Protein AF-A0A7X7SCY2-F1 (afdb_monomer_lite)

Foldseek 3Di:
DLDPQDDPPDGPDDVVSVVVCCCQVPPQVKDKDKDADPPPGIDIDIGGDPDDDDPPPPD

pLDDT: mean 87.64, std 11.54, range [45.62, 97.81]

Secondary structure (DSSP, 8-state):
---TT--SS-TT--HHHHHHHIIIIIIS--EEEEEEETTTEEEEEEE--SS-PPPP---

Structure (mmCIF, N/CA/C/O backbone):
data_AF-A0A7X7SCY2-F1
#
_entry.id   AF-A0A7X7SCY2-F1
#
loop_
_atom_site.group_PDB
_atom_site.id
_atom_site.type_symbol
_atom_site.label_atom_id
_atom_site.label_alt_id
_atom_site.label_comp_id
_atom_site.label_asym_id
_atom_site.label_entity_id
_atom_site.label_seq_id
_atom_site.pdbx_PDB_ins_code
_atom_site.Cartn_x
_atom_site.Cartn_y
_atom_site.Cartn_z
_atom_site.occupancy
_atom_site.B_iso_or_equiv
_atom_site.auth_seq_id
_atom_site.auth_comp_id
_atom_site.auth_asym_id
_atom_site.auth_atom_id
_atom_site.pdbx_PDB_model_num
ATOM 1 N N . MET A 1 1 ? -5.963 5.898 5.572 1.00 78.12 1 MET A N 1
ATOM 2 C CA . MET A 1 1 ? -5.223 4.612 5.451 1.00 78.12 1 MET A CA 1
ATOM 3 C C . MET A 1 1 ? -4.431 4.600 4.137 1.00 78.12 1 MET A C 1
ATOM 5 O O . MET A 1 1 ? -4.871 5.259 3.208 1.00 78.12 1 MET A O 1
ATOM 9 N N . PHE A 1 2 ? -3.255 3.958 4.064 1.00 83.62 2 PHE A N 1
ATOM 10 C CA . PHE A 1 2 ? -2.228 4.143 3.004 1.00 83.62 2 PHE A CA 1
ATOM 11 C C . PHE A 1 2 ? -1.592 5.544 2.918 1.00 83.62 2 PHE A C 1
ATOM 13 O O . PHE A 1 2 ? -1.068 5.947 1.881 1.00 83.62 2 PHE A O 1
ATOM 20 N N . GLN A 1 3 ? -1.630 6.298 4.011 1.00 82.06 3 GLN A N 1
ATOM 21 C CA . GLN A 1 3 ? -1.000 7.612 4.105 1.00 82.06 3 GLN A CA 1
ATOM 22 C C . GLN A 1 3 ? 0.355 7.471 4.790 1.00 82.06 3 GLN A C 1
ATOM 24 O O . GLN A 1 3 ? 0.492 6.702 5.743 1.00 82.06 3 GLN A O 1
ATOM 29 N N . ARG A 1 4 ? 1.356 8.208 4.301 1.00 83.50 4 ARG A N 1
ATOM 30 C CA . ARG A 1 4 ? 2.687 8.232 4.910 1.00 83.50 4 ARG A CA 1
ATOM 31 C C . ARG A 1 4 ? 2.578 8.723 6.354 1.00 83.50 4 ARG A C 1
ATOM 33 O O . ARG A 1 4 ? 1.902 9.714 6.608 1.00 83.50 4 ARG A O 1
ATOM 40 N N . SER A 1 5 ? 3.251 8.029 7.269 1.00 81.31 5 SER A N 1
ATOM 41 C CA . SER A 1 5 ? 3.302 8.366 8.700 1.00 81.31 5 SER A CA 1
ATOM 42 C C . SER A 1 5 ? 1.941 8.365 9.416 1.00 81.31 5 SER A C 1
ATOM 44 O O . SER A 1 5 ? 1.810 8.958 10.481 1.00 81.31 5 SER A O 1
ATOM 46 N N . PHE A 1 6 ? 0.925 7.684 8.870 1.00 82.75 6 PHE A N 1
ATOM 47 C CA . PHE A 1 6 ? -0.368 7.526 9.540 1.00 82.75 6 PHE A CA 1
ATOM 48 C C . PHE A 1 6 ? -0.416 6.225 10.348 1.00 82.75 6 PHE A C 1
ATOM 50 O O . PHE A 1 6 ? -0.284 5.131 9.794 1.00 82.75 6 PHE A O 1
ATOM 57 N N . SER A 1 7 ? -0.639 6.330 11.657 1.00 80.94 7 SER A N 1
ATOM 58 C CA . SER A 1 7 ? -0.701 5.191 12.575 1.00 80.94 7 SER A CA 1
ATOM 59 C C . SER A 1 7 ? -1.575 5.518 13.780 1.00 80.94 7 SER A C 1
ATOM 61 O O . SER A 1 7 ? -1.448 6.589 14.361 1.00 80.94 7 SER A O 1
ATOM 63 N N . THR A 1 8 ? -2.400 4.567 14.215 1.00 82.94 8 THR A N 1
ATOM 64 C CA . THR A 1 8 ? -3.111 4.643 15.505 1.00 82.94 8 THR A CA 1
ATOM 65 C C . THR A 1 8 ? -2.249 4.174 16.680 1.00 82.94 8 THR A C 1
ATOM 67 O O . THR A 1 8 ? -2.660 4.271 17.829 1.00 82.94 8 THR A O 1
ATOM 70 N N . LYS A 1 9 ? -1.041 3.661 16.411 1.00 81.69 9 LYS A N 1
ATOM 71 C CA . LYS A 1 9 ? -0.133 3.083 17.413 1.00 81.69 9 LYS A CA 1
ATOM 72 C C . LYS A 1 9 ? 0.990 4.040 17.846 1.00 81.69 9 LYS A C 1
ATOM 74 O O . LYS A 1 9 ? 2.011 3.564 18.324 1.00 81.69 9 LYS A O 1
ATOM 79 N N . GLY A 1 10 ? 0.848 5.351 17.655 1.00 76.62 10 GLY A N 1
ATOM 80 C CA . GLY A 1 10 ? 1.846 6.353 18.066 1.00 76.62 10 GLY A CA 1
ATOM 81 C C . GLY A 1 10 ? 2.952 6.640 17.041 1.00 76.62 10 GLY A C 1
ATOM 82 O O . GLY A 1 10 ? 2.938 6.106 15.925 1.00 76.62 10 GLY A O 1
ATOM 83 N N . GLU A 1 11 ? 3.880 7.517 17.433 1.00 77.31 11 GLU A N 1
ATOM 84 C CA . GLU A 1 11 ? 4.951 8.077 16.595 1.00 77.31 11 GLU A CA 1
ATOM 85 C C . GLU A 1 11 ? 5.950 7.029 16.073 1.00 77.31 11 GLU A C 1
ATOM 87 O O . GLU A 1 11 ? 6.084 5.928 16.609 1.00 77.31 11 GLU A O 1
ATOM 92 N N . GLY A 1 12 ? 6.635 7.357 14.971 1.00 76.50 12 GLY A N 1
ATOM 93 C CA . GLY A 1 12 ? 7.613 6.468 14.323 1.00 76.50 12 GLY A CA 1
ATOM 94 C C . GLY A 1 12 ? 7.004 5.272 13.575 1.00 76.50 12 GLY A C 1
ATOM 95 O O . GLY A 1 12 ? 7.729 4.388 13.120 1.00 76.50 12 GLY A O 1
ATOM 96 N N . ARG A 1 13 ? 5.674 5.219 13.431 1.00 80.75 13 ARG A N 1
ATOM 97 C CA . ARG A 1 13 ? 4.934 4.140 12.753 1.00 80.75 13 ARG A CA 1
ATOM 98 C C . ARG A 1 13 ? 4.155 4.670 11.543 1.00 80.75 13 ARG A C 1
ATOM 100 O O . ARG A 1 13 ? 4.221 5.843 11.199 1.00 80.75 13 ARG A O 1
ATOM 107 N N . GLY A 1 14 ? 3.423 3.788 10.860 1.00 81.00 14 GLY A N 1
ATOM 108 C CA . GLY A 1 14 ? 2.582 4.175 9.716 1.00 81.00 14 GLY A CA 1
ATOM 109 C C . GLY A 1 14 ? 3.278 4.130 8.358 1.00 81.00 14 GLY A C 1
ATOM 110 O O . GLY A 1 14 ? 2.734 4.598 7.362 1.00 81.00 14 GLY A O 1
ATOM 111 N N . LEU A 1 15 ? 4.477 3.544 8.298 1.00 87.50 15 LEU A N 1
ATOM 112 C CA . LEU A 1 15 ? 5.167 3.291 7.035 1.00 87.50 15 LEU A CA 1
ATOM 113 C C . LEU A 1 15 ? 4.680 2.012 6.357 1.00 87.50 15 LEU A C 1
ATOM 115 O O . LEU A 1 15 ? 4.624 1.982 5.140 1.00 87.50 15 LEU A O 1
ATOM 119 N N . GLY A 1 16 ? 4.272 0.986 7.113 1.00 88.69 16 GLY A N 1
ATOM 120 C CA . GLY A 1 16 ? 3.961 -0.336 6.554 1.00 88.69 16 GLY A CA 1
ATOM 121 C C . GLY A 1 16 ? 2.940 -0.294 5.416 1.00 88.69 16 GLY A C 1
ATOM 122 O O . GLY A 1 16 ? 3.232 -0.713 4.301 1.00 88.69 16 GLY A O 1
ATOM 123 N N . THR A 1 17 ? 1.756 0.274 5.653 1.00 91.25 17 THR A N 1
ATOM 124 C CA . THR A 1 17 ? 0.710 0.306 4.618 1.00 91.25 17 THR A CA 1
ATOM 125 C C . THR A 1 17 ? 0.977 1.364 3.552 1.00 91.25 17 THR A C 1
ATOM 127 O O . THR A 1 17 ? 0.651 1.151 2.387 1.00 91.25 17 THR A O 1
ATOM 130 N N . TYR A 1 18 ? 1.664 2.454 3.897 1.00 91.75 18 TYR A N 1
ATOM 131 C CA . TYR A 1 18 ? 2.182 3.381 2.895 1.00 91.75 18 TYR A CA 1
ATOM 132 C C . TYR A 1 18 ? 3.154 2.691 1.925 1.00 91.75 18 TYR A C 1
ATOM 134 O O . TYR A 1 18 ? 3.020 2.862 0.716 1.00 91.75 18 TYR A O 1
ATOM 142 N N . SER A 1 19 ? 4.070 1.858 2.426 1.00 93.31 19 SER A N 1
ATOM 143 C CA . SER A 1 19 ? 5.001 1.078 1.609 1.00 93.31 19 SER A CA 1
ATOM 144 C C . SER A 1 19 ? 4.265 0.120 0.674 1.00 93.31 19 SER A C 1
ATOM 146 O O . SER A 1 19 ? 4.633 0.035 -0.493 1.00 93.31 19 SER A O 1
ATOM 148 N N . ILE A 1 20 ? 3.181 -0.528 1.128 1.00 94.88 20 ILE A N 1
ATOM 149 C CA . ILE A 1 20 ? 2.334 -1.359 0.251 1.00 94.88 20 ILE A CA 1
ATOM 150 C C . ILE A 1 20 ? 1.831 -0.534 -0.938 1.00 94.88 20 ILE A C 1
ATOM 152 O O . ILE A 1 20 ? 1.983 -0.971 -2.077 1.00 94.88 20 ILE A O 1
ATOM 156 N N . LYS A 1 21 ? 1.281 0.664 -0.696 1.00 94.56 21 LYS A N 1
ATOM 157 C CA . LYS A 1 21 ? 0.791 1.546 -1.765 1.00 94.56 21 LYS A CA 1
ATOM 158 C C . LYS A 1 21 ? 1.917 2.023 -2.682 1.00 94.56 21 LYS A C 1
ATOM 160 O O . LYS A 1 21 ? 1.787 1.932 -3.898 1.00 94.56 21 LYS A O 1
ATOM 165 N N . LEU A 1 22 ? 3.028 2.482 -2.104 1.00 94.88 22 LEU A N 1
ATOM 166 C CA . LEU A 1 22 ? 4.196 2.963 -2.839 1.00 94.88 22 LEU A CA 1
ATOM 167 C C . LEU A 1 22 ? 4.729 1.889 -3.793 1.00 94.88 22 LEU A C 1
ATOM 169 O O . LEU A 1 22 ? 4.799 2.127 -4.995 1.00 94.88 22 LEU A O 1
ATOM 173 N N . TYR A 1 23 ? 5.074 0.708 -3.279 1.00 95.69 23 TYR A N 1
ATOM 174 C CA . TYR A 1 23 ? 5.628 -0.364 -4.105 1.00 95.69 23 TYR A CA 1
ATOM 175 C C . TYR A 1 23 ? 4.614 -0.881 -5.113 1.00 95.69 23 TYR A C 1
ATOM 177 O O . TYR A 1 23 ? 4.950 -1.031 -6.287 1.00 95.69 23 TYR A O 1
ATOM 185 N N . THR A 1 24 ? 3.369 -1.083 -4.681 1.00 96.62 24 THR A N 1
ATOM 186 C CA . THR A 1 24 ? 2.336 -1.639 -5.552 1.00 96.62 24 THR A CA 1
ATOM 187 C C . THR A 1 24 ? 2.023 -0.719 -6.719 1.00 96.62 24 THR A C 1
ATOM 189 O O . THR A 1 24 ? 2.124 -1.150 -7.861 1.00 96.62 24 THR A O 1
ATOM 192 N N . GLU A 1 25 ? 1.698 0.545 -6.462 1.00 95.62 25 GLU A N 1
ATOM 193 C CA . GLU A 1 25 ? 1.204 1.439 -7.512 1.00 95.62 25 GLU A CA 1
ATOM 194 C C . GLU A 1 25 ? 2.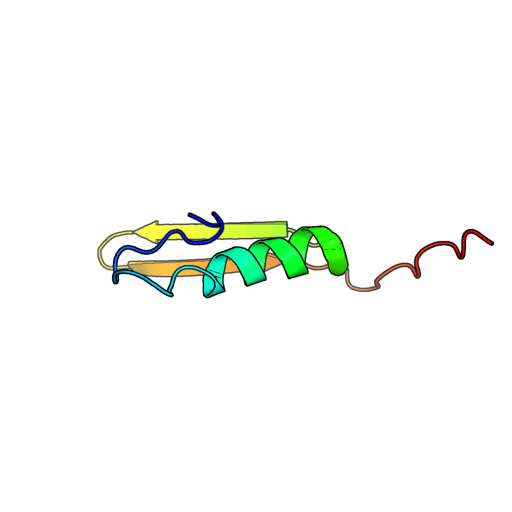339 2.085 -8.319 1.00 95.62 25 GLU A C 1
ATOM 196 O O . GLU A 1 25 ? 2.241 2.208 -9.539 1.00 95.62 25 GLU A O 1
ATOM 201 N N . ARG A 1 26 ? 3.437 2.509 -7.673 1.00 94.25 26 ARG A N 1
ATOM 202 C CA . ARG A 1 26 ? 4.492 3.273 -8.370 1.00 94.25 26 ARG A CA 1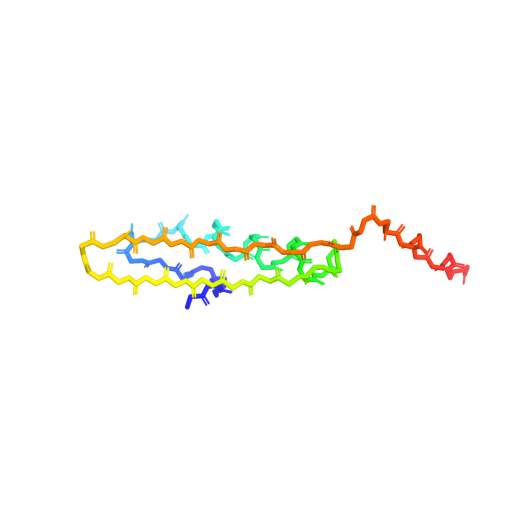
ATOM 203 C C . ARG A 1 26 ? 5.464 2.373 -9.120 1.00 94.25 26 ARG A C 1
ATOM 205 O O . ARG A 1 26 ? 5.794 2.668 -10.274 1.00 94.25 26 ARG A O 1
ATOM 212 N N . TYR A 1 27 ? 5.912 1.301 -8.471 1.00 93.81 27 TYR A N 1
ATOM 213 C CA . TYR A 1 27 ? 6.994 0.457 -8.978 1.00 93.81 27 TYR A CA 1
ATOM 214 C C . TYR A 1 27 ? 6.468 -0.777 -9.706 1.00 93.81 27 TYR A C 1
ATOM 216 O O . TYR A 1 27 ? 6.875 -1.032 -10.833 1.00 93.81 27 TYR A O 1
ATOM 224 N N . LEU A 1 28 ? 5.523 -1.495 -9.101 1.00 95.31 28 LEU A N 1
ATOM 225 C CA . LEU A 1 28 ? 5.033 -2.779 -9.610 1.00 95.31 28 LEU A CA 1
ATOM 226 C C . LEU A 1 28 ? 3.791 -2.659 -10.504 1.00 95.31 28 LEU A C 1
ATOM 228 O O . LEU A 1 28 ? 3.204 -3.674 -10.865 1.00 95.31 28 LEU A O 1
ATOM 232 N N . LYS A 1 29 ? 3.364 -1.432 -10.836 1.00 95.38 29 LYS A N 1
ATOM 233 C CA . LYS A 1 29 ? 2.215 -1.140 -11.721 1.00 95.38 29 LYS A CA 1
ATOM 234 C C . LYS A 1 29 ? 0.932 -1.895 -11.343 1.00 95.38 29 LYS A C 1
ATOM 236 O O . LYS A 1 29 ? 0.083 -2.176 -12.183 1.00 95.38 29 LYS A O 1
ATOM 241 N N . GLY A 1 30 ? 0.808 -2.242 -10.070 1.00 96.12 30 GLY A N 1
ATOM 242 C CA . GLY A 1 30 ? -0.322 -2.952 -9.512 1.00 96.12 30 GLY A CA 1
ATOM 243 C C . GLY A 1 30 ? -1.360 -2.013 -8.915 1.00 96.12 30 GLY A C 1
ATOM 244 O O . GLY A 1 30 ? -1.231 -0.789 -8.927 1.00 96.12 30 GLY A O 1
ATOM 245 N N . THR A 1 31 ? -2.388 -2.613 -8.327 1.00 97.81 31 THR A N 1
ATOM 246 C CA . THR A 1 31 ? -3.411 -1.907 -7.548 1.00 97.81 31 THR A CA 1
ATOM 247 C C . THR A 1 31 ? -3.507 -2.501 -6.154 1.00 97.81 31 THR A C 1
ATOM 249 O O . THR A 1 31 ? -3.354 -3.712 -5.978 1.00 97.81 31 THR A O 1
ATOM 252 N N . VAL A 1 32 ? -3.776 -1.653 -5.164 1.00 97.31 32 VAL A N 1
ATOM 253 C CA . VAL A 1 32 ? -4.011 -2.065 -3.779 1.00 97.31 32 VAL A CA 1
ATOM 254 C C . VAL A 1 32 ? -5.407 -1.639 -3.332 1.00 97.31 32 VAL A C 1
ATOM 256 O O . VAL A 1 32 ? -5.863 -0.536 -3.626 1.00 97.31 32 VAL A O 1
ATOM 259 N N . SER A 1 33 ? -6.089 -2.509 -2.594 1.00 96.56 33 SER A N 1
ATOM 260 C CA . SER A 1 33 ? -7.328 -2.192 -1.885 1.00 96.56 33 SER A CA 1
ATOM 261 C C . SER A 1 33 ? -7.341 -2.846 -0.505 1.00 96.56 33 SER A C 1
ATOM 263 O O . SER A 1 33 ? -6.527 -3.721 -0.197 1.00 96.56 33 SER A O 1
ATOM 265 N N . PHE A 1 34 ? -8.252 -2.406 0.359 1.00 95.81 34 PHE A N 1
ATOM 266 C CA . PHE A 1 34 ? -8.477 -3.045 1.650 1.00 95.81 34 PHE A CA 1
ATOM 267 C C . PHE A 1 34 ? -9.964 -3.052 1.995 1.00 95.81 34 PHE A C 1
ATOM 269 O O . PHE A 1 34 ? -10.715 -2.185 1.549 1.00 95.81 34 PHE A O 1
ATOM 276 N N . SER A 1 35 ? -10.367 -4.029 2.797 1.00 95.38 35 SER A N 1
ATOM 277 C CA . SER A 1 35 ? -11.672 -4.089 3.450 1.00 95.38 35 SER A CA 1
ATOM 278 C C . SER A 1 35 ? -11.459 -4.452 4.914 1.00 95.38 35 SER A C 1
ATOM 280 O O . SER A 1 35 ? -10.576 -5.250 5.232 1.00 95.38 35 SER A O 1
ATOM 282 N N . SER A 1 36 ? -12.246 -3.868 5.809 1.00 94.44 36 SER A N 1
ATOM 283 C CA . SER A 1 36 ? -12.246 -4.241 7.219 1.00 94.44 36 SER A CA 1
ATOM 284 C C . SER A 1 36 ? -13.675 -4.232 7.722 1.00 94.44 36 SER A C 1
ATOM 286 O O . SER A 1 36 ? -14.371 -3.237 7.524 1.00 94.44 36 SER A O 1
ATOM 288 N N . ALA A 1 37 ? -14.082 -5.315 8.367 1.00 96.00 37 ALA A N 1
ATOM 289 C CA . ALA A 1 37 ? -15.386 -5.440 9.000 1.00 96.00 37 ALA A CA 1
ATOM 290 C C . ALA A 1 37 ? -15.213 -6.069 10.386 1.00 96.00 37 ALA A C 1
ATOM 292 O O . ALA A 1 37 ? -14.316 -6.887 10.614 1.00 96.00 37 ALA A O 1
ATOM 293 N N . GLU A 1 38 ? -16.036 -5.634 11.334 1.00 95.88 38 GLU A N 1
ATOM 294 C CA . GLU A 1 38 ? -16.063 -6.214 12.673 1.00 95.88 38 GLU A CA 1
ATOM 295 C C . GLU A 1 38 ? -16.456 -7.697 12.588 1.00 95.88 38 GLU A C 1
ATOM 297 O O . GLU A 1 38 ? -17.301 -8.072 11.783 1.00 95.88 38 GLU A O 1
ATOM 302 N N . GLY A 1 39 ? -15.787 -8.561 13.354 1.00 96.19 39 GLY A N 1
ATOM 303 C CA . GLY A 1 39 ? -15.980 -10.017 13.283 1.00 96.19 39 GLY A CA 1
ATOM 304 C C . GLY A 1 39 ? -15.296 -10.720 12.099 1.00 96.19 39 GLY A C 1
ATOM 305 O O . GLY A 1 39 ? -15.020 -11.911 12.197 1.00 96.19 39 GLY A O 1
ATOM 306 N N . GLU A 1 40 ? -14.940 -10.003 11.028 1.00 94.81 40 GLU A N 1
ATOM 307 C CA . GLU A 1 40 ? -14.262 -10.564 9.840 1.00 94.81 40 GLU A CA 1
ATOM 308 C C . GLU A 1 40 ? -12.767 -10.207 9.765 1.00 94.81 40 GLU A C 1
ATOM 310 O O . GLU A 1 40 ? -11.990 -10.836 9.043 1.00 94.81 40 GLU A O 1
ATOM 315 N N . GLY A 1 41 ? -12.347 -9.188 10.518 1.00 95.81 41 GLY A N 1
ATOM 316 C CA . GLY A 1 41 ? -10.973 -8.701 10.536 1.00 95.81 41 GLY A CA 1
ATOM 317 C C . GLY A 1 41 ? -10.663 -7.750 9.378 1.00 95.81 41 GLY A C 1
ATOM 318 O O . GLY A 1 41 ? -11.539 -7.073 8.838 1.00 95.81 41 GLY A O 1
ATOM 319 N N . THR A 1 42 ? -9.380 -7.650 9.024 1.00 95.12 42 THR A N 1
ATOM 320 C CA . THR A 1 42 ? -8.895 -6.744 7.973 1.00 95.12 42 THR A CA 1
ATOM 321 C C . THR A 1 42 ? -8.219 -7.532 6.860 1.00 95.12 42 THR A C 1
ATOM 323 O O . THR A 1 42 ? -7.273 -8.278 7.105 1.00 95.12 42 THR A O 1
ATOM 326 N N . VAL A 1 43 ? -8.653 -7.304 5.620 1.00 96.44 43 VAL A N 1
ATOM 327 C CA . VAL A 1 43 ? -8.085 -7.927 4.421 1.00 96.44 43 VAL A CA 1
ATOM 328 C C . VAL A 1 43 ? -7.488 -6.858 3.516 1.00 96.44 43 VAL A C 1
ATOM 330 O O . VAL A 1 43 ? -8.178 -5.943 3.065 1.00 96.44 43 VAL A O 1
ATOM 333 N N . PHE A 1 44 ? -6.207 -7.016 3.197 1.00 95.75 44 PHE A N 1
ATOM 334 C CA . PHE A 1 44 ? -5.509 -6.240 2.175 1.00 95.75 44 PHE A CA 1
ATOM 335 C C . PHE A 1 44 ? -5.414 -7.072 0.899 1.00 95.75 44 PHE A C 1
ATOM 337 O O . PHE A 1 44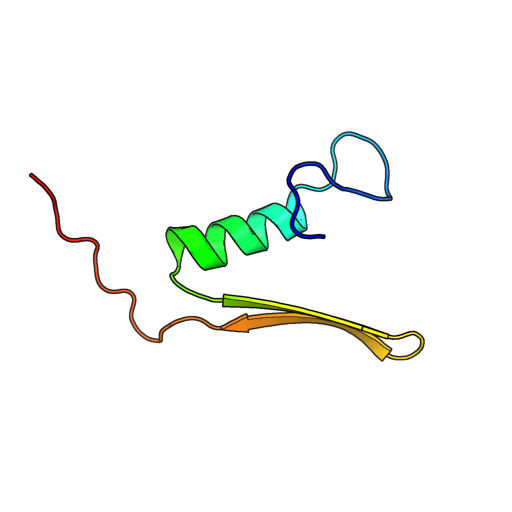 ? -5.066 -8.250 0.952 1.00 95.75 44 PHE A O 1
ATOM 344 N N . ARG A 1 45 ? -5.721 -6.470 -0.250 1.00 97.69 45 ARG A N 1
ATOM 345 C CA . ARG A 1 45 ? -5.639 -7.126 -1.557 1.00 97.69 45 ARG A CA 1
ATOM 346 C C . ARG A 1 45 ? -4.708 -6.335 -2.452 1.00 97.69 45 ARG A C 1
ATOM 348 O O . ARG A 1 45 ? -4.830 -5.117 -2.563 1.00 97.69 45 ARG A O 1
ATOM 355 N N . VAL A 1 46 ? -3.803 -7.046 -3.105 1.00 97.19 46 VAL A N 1
ATOM 356 C CA . VAL A 1 46 ? -2.902 -6.501 -4.115 1.00 97.19 46 VAL A CA 1
ATOM 357 C C . VAL A 1 46 ? -3.098 -7.276 -5.407 1.00 97.19 46 VAL A C 1
ATOM 359 O O . VAL A 1 46 ? -3.297 -8.490 -5.386 1.00 97.19 46 VAL A O 1
ATOM 362 N N . ARG A 1 47 ? -3.090 -6.568 -6.532 1.00 97.81 47 ARG A N 1
ATOM 363 C CA . ARG A 1 47 ? -3.140 -7.167 -7.868 1.00 97.81 47 ARG A CA 1
ATOM 364 C C . ARG A 1 47 ? -1.999 -6.603 -8.681 1.00 97.81 47 ARG A C 1
ATOM 366 O O . ARG A 1 47 ? -1.854 -5.384 -8.739 1.00 97.81 47 ARG A O 1
ATOM 373 N N . TYR A 1 48 ? -1.244 -7.485 -9.313 1.00 97.12 48 TYR A N 1
ATOM 374 C CA . TYR A 1 48 ? -0.084 -7.140 -10.122 1.00 97.12 48 TYR A CA 1
ATOM 375 C C . TYR A 1 48 ? -0.274 -7.645 -11.549 1.00 97.12 48 TYR A C 1
ATOM 377 O O . TYR A 1 48 ? -0.975 -8.643 -11.746 1.00 97.12 48 TYR A O 1
ATOM 385 N N . PRO A 1 49 ? 0.337 -6.981 -12.541 1.00 95.25 49 PRO A N 1
ATOM 386 C CA . PRO A 1 49 ? 0.477 -7.571 -13.860 1.00 95.25 49 PRO A CA 1
ATOM 387 C C . PRO A 1 49 ? 1.371 -8.818 -13.777 1.00 95.25 49 PRO A C 1
ATOM 389 O O . PRO A 1 49 ? 2.274 -8.896 -12.945 1.00 95.25 49 PRO A O 1
ATOM 392 N N . TRP A 1 50 ? 1.119 -9.796 -14.647 1.00 94.69 50 TRP A N 1
ATOM 393 C CA . TRP A 1 50 ? 1.924 -11.022 -14.719 1.00 94.69 50 TRP A CA 1
ATOM 394 C C . TRP A 1 50 ? 3.348 -10.761 -15.229 1.00 94.69 50 TRP A C 1
ATOM 396 O O . TRP A 1 50 ? 4.293 -11.442 -14.845 1.00 94.69 50 TRP A O 1
ATOM 406 N N . VAL A 1 51 ? 3.497 -9.740 -16.074 1.00 92.69 51 VAL A N 1
ATOM 407 C CA . VAL A 1 51 ? 4.773 -9.276 -16.612 1.00 92.69 51 VAL A CA 1
ATOM 408 C C . VAL A 1 51 ? 4.862 -7.778 -16.363 1.00 92.69 51 VAL A C 1
ATOM 410 O O . VAL A 1 51 ? 3.931 -7.036 -16.670 1.00 92.69 51 VAL A O 1
ATOM 413 N N . LEU A 1 52 ? 5.981 -7.336 -15.796 1.00 86.19 52 LEU A N 1
ATOM 414 C CA . LEU A 1 52 ? 6.320 -5.922 -15.744 1.00 86.19 52 LEU A CA 1
ATOM 415 C C . LEU A 1 52 ? 7.008 -5.576 -17.057 1.00 86.19 52 LEU A C 1
ATOM 417 O O . LEU A 1 52 ? 8.088 -6.095 -17.334 1.00 86.19 52 LEU A O 1
ATOM 421 N N . GLU A 1 53 ? 6.394 -4.720 -17.866 1.00 78.38 53 GLU A N 1
ATOM 422 C CA . GLU A 1 53 ? 7.113 -4.137 -18.993 1.00 78.38 53 GLU A CA 1
ATOM 423 C C . GLU A 1 53 ? 8.305 -3.349 -18.444 1.00 78.38 53 GLU A C 1
ATOM 425 O O . GLU A 1 53 ? 8.169 -2.555 -17.504 1.00 78.38 53 GLU A O 1
ATOM 430 N N . ALA A 1 54 ? 9.493 -3.626 -18.986 1.00 69.00 54 ALA A N 1
ATOM 431 C CA . ALA A 1 54 ? 10.683 -2.881 -18.621 1.00 69.00 54 ALA A CA 1
ATOM 432 C C . ALA A 1 54 ? 10.434 -1.402 -18.950 1.00 69.00 54 ALA A C 1
ATOM 434 O O . ALA A 1 54 ? 9.920 -1.110 -20.033 1.00 69.00 54 ALA A O 1
ATOM 435 N N . PRO A 1 55 ? 10.759 -0.463 -18.044 1.00 65.12 55 PRO A N 1
ATOM 436 C CA . PRO A 1 55 ? 10.653 0.944 -18.381 1.00 65.12 55 PRO A CA 1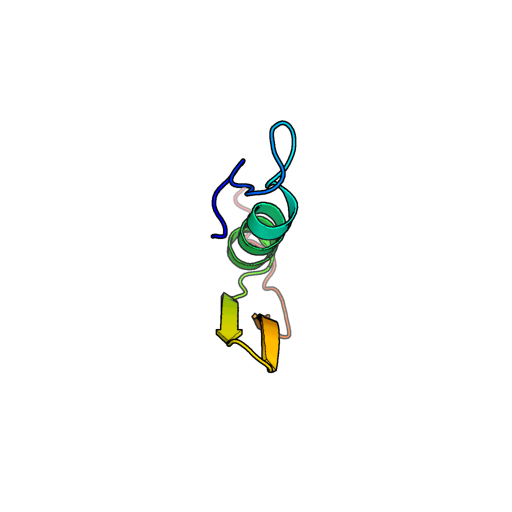
ATOM 437 C C . PRO A 1 55 ? 11.501 1.196 -19.625 1.00 65.12 55 PRO A C 1
ATOM 439 O O . PRO A 1 55 ? 12.661 0.786 -19.669 1.00 65.12 55 PRO A O 1
ATOM 442 N N . GLU A 1 56 ? 10.912 1.846 -20.631 1.00 63.56 56 GLU A N 1
ATOM 443 C CA . GLU A 1 56 ? 11.657 2.303 -21.797 1.00 63.56 56 GLU A CA 1
ATOM 444 C C . GLU A 1 56 ? 12.883 3.065 -21.292 1.00 63.56 56 GLU A C 1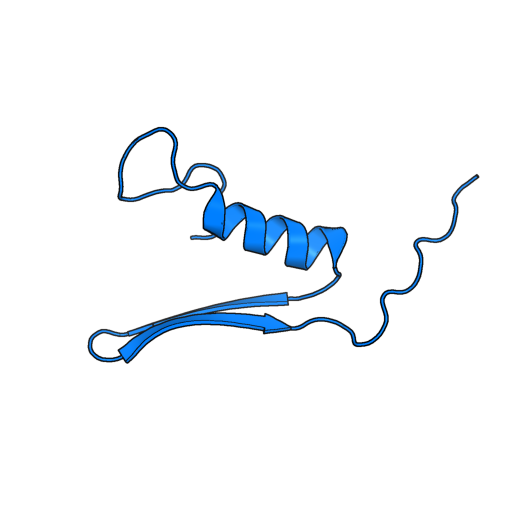
ATOM 446 O O . GLU A 1 56 ? 12.756 4.034 -20.534 1.00 63.56 56 GLU A O 1
ATOM 451 N N . HIS A 1 57 ? 14.074 2.580 -21.646 1.00 58.69 57 HIS A N 1
ATOM 452 C CA . HIS A 1 57 ? 15.317 3.270 -21.350 1.00 58.69 57 HIS A CA 1
ATOM 453 C C . HIS A 1 57 ? 15.270 4.617 -22.074 1.00 58.69 57 HIS A C 1
ATOM 455 O O . HIS A 1 57 ? 15.602 4.711 -23.253 1.00 58.69 57 HIS A O 1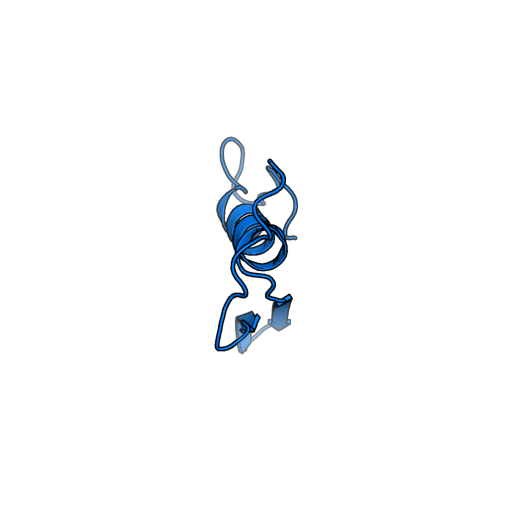
ATOM 461 N N . ARG A 1 58 ? 14.826 5.670 -21.383 1.00 59.78 58 ARG A N 1
ATOM 462 C CA . ARG A 1 58 ? 15.079 7.038 -21.825 1.00 59.78 58 ARG A CA 1
ATOM 463 C C . ARG A 1 58 ? 16.569 7.288 -21.627 1.00 59.78 58 ARG A C 1
ATOM 465 O O . ARG A 1 58 ? 17.010 7.462 -20.492 1.00 59.78 58 ARG A O 1
ATOM 472 N N . ALA A 1 59 ? 17.307 7.171 -22.731 1.00 45.62 59 ALA A N 1
ATOM 473 C CA . ALA A 1 59 ? 18.663 7.683 -22.878 1.00 45.62 59 ALA A CA 1
ATOM 474 C C . ALA A 1 59 ? 18.695 9.200 -22.649 1.00 45.62 59 ALA A C 1
ATOM 476 O O . ALA A 1 59 ? 17.673 9.863 -22.954 1.00 45.62 59 ALA A O 1
#

Radius of gyration: 14.75 Å; chains: 1; bounding box: 35×19×41 Å

Sequence (59 aa):
MFQRSFSTKGEGRGLGTYSIKLYTERYLKGTVSFSSAEGEGTVFRVRYPWVLEAPEHRA